Protein AF-A0A8I0RZ53-F1 (afdb_monomer_lite)

Secondary structure (DSSP, 8-state):
-PPPHHHHHHHHHHHHHHHHTHHHHHHHHHHTT---SSHHHHHHHHHHHHHHHHHHHHHHHHHHHHHTT-S--HHHHHHHHHHHHHHHHHHHHHHHHIIIIITTTS-HHHHHHHHHHHHHHHHHHHHHHHHHHHHHHHTTS---HHHHHHHHHHHTHHHHHHHHHHHHH-

Radius of gyration: 18.3 Å; chains: 1; bounding box: 43×35×55 Å

Structure (mmCIF, N/CA/C/O backbone):
data_AF-A0A8I0RZ53-F1
#
_entry.id   AF-A0A8I0RZ53-F1
#
loop_
_atom_site.group_PDB
_atom_site.id
_atom_site.type_symbol
_atom_site.label_atom_id
_atom_site.label_alt_id
_atom_site.label_comp_id
_atom_site.label_asym_id
_atom_site.label_entity_id
_atom_site.label_seq_id
_atom_site.pdbx_PDB_ins_code
_atom_site.Cartn_x
_atom_site.Cartn_y
_atom_site.Cartn_z
_atom_site.occupancy
_atom_site.B_iso_or_equiv
_atom_site.auth_seq_id
_atom_site.auth_comp_id
_atom_site.auth_asym_id
_atom_site.auth_atom_id
_atom_site.pdbx_PDB_model_num
ATOM 1 N N . MET A 1 1 ? -24.635 11.176 6.986 1.00 38.62 1 MET A N 1
ATOM 2 C CA . MET A 1 1 ? -23.689 12.306 7.068 1.00 38.62 1 MET A CA 1
ATOM 3 C C . MET A 1 1 ? -23.114 12.483 5.671 1.00 38.62 1 MET A C 1
ATOM 5 O O . MET A 1 1 ? -22.506 11.545 5.168 1.00 38.62 1 MET A O 1
ATOM 9 N N . GLU A 1 2 ? -23.440 13.576 4.977 1.00 39.81 2 GLU A N 1
ATOM 10 C CA . GLU A 1 2 ? -22.956 13.809 3.611 1.00 39.81 2 GLU A CA 1
ATOM 11 C C . GLU A 1 2 ? -21.463 14.135 3.639 1.00 39.81 2 GLU A C 1
ATOM 13 O O . GLU A 1 2 ? -21.027 15.076 4.296 1.00 39.81 2 GLU A O 1
ATOM 18 N N . ILE A 1 3 ? -20.672 13.325 2.936 1.00 46.41 3 ILE A N 1
ATOM 19 C CA . ILE A 1 3 ? -19.236 13.548 2.781 1.00 46.41 3 ILE A CA 1
ATOM 20 C C . ILE A 1 3 ? -19.038 14.853 2.010 1.00 46.41 3 ILE A C 1
ATOM 22 O O . ILE A 1 3 ? -19.556 15.005 0.896 1.00 46.41 3 ILE A O 1
ATOM 26 N N . SER A 1 4 ? -18.248 15.759 2.586 1.00 63.22 4 SER A N 1
ATOM 27 C CA . SER A 1 4 ? -17.874 17.027 1.968 1.00 63.22 4 SER A CA 1
ATOM 28 C C . SER A 1 4 ? -17.277 16.800 0.574 1.00 63.22 4 SER A C 1
ATOM 30 O O . SER A 1 4 ? -16.417 15.934 0.379 1.00 63.22 4 SER A O 1
ATOM 32 N N . LYS A 1 5 ? -17.679 17.620 -0.408 1.00 62.62 5 LYS A N 1
ATOM 33 C CA . LYS A 1 5 ? -17.112 17.609 -1.771 1.00 62.62 5 LYS A CA 1
ATOM 34 C C . LYS A 1 5 ? -15.576 17.638 -1.770 1.00 62.62 5 LYS A C 1
ATOM 36 O O . LYS A 1 5 ? -14.962 17.022 -2.638 1.00 62.62 5 LYS A O 1
ATOM 41 N N . THR A 1 6 ? -14.956 18.299 -0.790 1.00 65.25 6 THR A N 1
ATOM 42 C CA . THR A 1 6 ? -13.493 18.420 -0.685 1.00 65.25 6 THR A CA 1
ATOM 43 C C . THR A 1 6 ? -12.793 17.106 -0.342 1.00 65.25 6 THR A C 1
ATOM 45 O O . THR A 1 6 ? -11.711 16.843 -0.864 1.00 65.25 6 THR A O 1
ATOM 48 N N . GLU A 1 7 ? -13.397 16.247 0.480 1.00 62.47 7 GLU A N 1
ATOM 49 C CA . GLU A 1 7 ? -12.817 14.942 0.824 1.00 62.47 7 GLU A CA 1
ATOM 50 C C . GLU A 1 7 ? -12.903 13.969 -0.351 1.00 62.47 7 GLU A C 1
ATOM 52 O O . GLU A 1 7 ? -11.916 13.306 -0.669 1.00 62.47 7 GLU A O 1
ATOM 57 N N . LYS A 1 8 ? -14.035 13.958 -1.069 1.00 59.34 8 LYS A N 1
ATOM 58 C CA . LYS A 1 8 ? -14.175 13.182 -2.314 1.00 59.34 8 LYS A CA 1
ATOM 59 C C . LYS A 1 8 ? -13.143 13.613 -3.356 1.00 59.34 8 LYS A C 1
ATOM 61 O O . LYS A 1 8 ? -12.531 12.764 -3.996 1.00 59.34 8 LYS A O 1
ATOM 66 N N . PHE A 1 9 ? -12.917 14.921 -3.491 1.00 63.75 9 PHE A N 1
ATOM 67 C CA . PHE A 1 9 ? -11.937 15.462 -4.430 1.00 63.75 9 PHE A CA 1
ATOM 68 C C . PHE A 1 9 ? -10.498 15.098 -4.048 1.00 63.75 9 PHE A C 1
ATOM 70 O O . PHE A 1 9 ? -9.734 14.682 -4.913 1.00 63.75 9 PHE A O 1
ATOM 77 N N . LYS A 1 10 ? -10.127 15.173 -2.762 1.00 62.09 10 LYS A N 1
ATOM 78 C CA . LYS A 1 10 ? -8.805 14.722 -2.291 1.00 62.09 10 LYS A CA 1
ATOM 79 C C . LYS A 1 10 ? -8.567 13.244 -2.588 1.00 62.09 10 LYS A C 1
ATOM 81 O O . LYS A 1 10 ? -7.497 12.892 -3.075 1.00 62.09 10 LYS A O 1
ATOM 86 N N . VAL A 1 11 ? -9.563 12.401 -2.316 1.00 57.50 11 VAL A N 1
ATOM 87 C CA . VAL A 1 11 ? -9.501 10.958 -2.586 1.00 57.50 11 VAL A CA 1
ATOM 88 C C . VAL A 1 11 ? -9.369 10.688 -4.086 1.00 57.50 11 VAL A C 1
ATOM 90 O O . VAL A 1 11 ? -8.571 9.841 -4.475 1.00 57.50 11 VAL A O 1
ATOM 93 N N . LEU A 1 12 ? -10.086 11.424 -4.938 1.00 59.66 12 LEU A N 1
ATOM 94 C CA . LEU A 1 12 ? -9.936 11.313 -6.388 1.00 59.66 12 LEU A CA 1
ATOM 95 C C . LEU A 1 12 ? -8.535 11.760 -6.835 1.00 59.66 12 LEU A C 1
ATOM 97 O O . LEU A 1 12 ? -7.856 11.031 -7.543 1.00 59.66 12 LEU A O 1
ATOM 101 N N . TYR A 1 13 ? -8.069 12.923 -6.384 1.00 58.91 13 TYR A N 1
ATOM 102 C CA . TYR A 1 13 ? -6.800 13.507 -6.816 1.00 58.91 13 TYR A CA 1
ATOM 103 C C . TYR A 1 13 ? -5.589 12.641 -6.437 1.00 58.91 13 TYR A C 1
ATOM 105 O O . TYR A 1 13 ? -4.751 12.351 -7.289 1.00 58.91 13 TYR A O 1
ATOM 113 N N . LEU A 1 14 ? -5.532 12.166 -5.186 1.00 58.12 14 LEU A N 1
ATOM 114 C CA . LEU A 1 14 ? -4.469 11.272 -4.706 1.00 58.12 14 LEU A CA 1
ATOM 115 C C . LEU A 1 14 ? -4.429 9.942 -5.469 1.00 58.12 14 LEU A C 1
ATOM 117 O O . LEU A 1 14 ? -3.346 9.407 -5.683 1.00 58.12 14 LEU A O 1
ATOM 12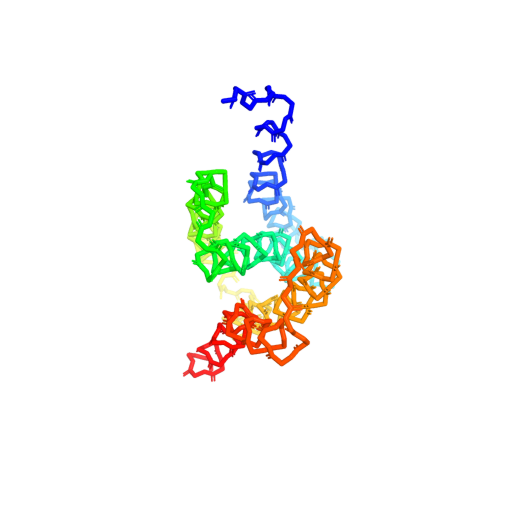1 N N . ASN A 1 15 ? -5.588 9.428 -5.894 1.00 54.06 15 ASN A N 1
ATOM 122 C CA . ASN A 1 15 ? -5.671 8.138 -6.573 1.00 54.06 15 ASN A CA 1
ATOM 123 C C . ASN A 1 15 ? -5.595 8.226 -8.104 1.00 54.06 15 ASN A C 1
ATOM 125 O O . ASN A 1 15 ? -5.247 7.243 -8.740 1.00 54.06 15 ASN A O 1
ATOM 129 N N . PHE A 1 16 ? -5.926 9.359 -8.727 1.00 58.16 16 PHE A N 1
ATOM 130 C CA . PHE A 1 16 ? -6.036 9.458 -10.190 1.00 58.16 16 PHE A CA 1
ATOM 131 C C . PHE A 1 16 ? -4.833 10.155 -10.837 1.00 58.16 16 PHE A C 1
ATOM 133 O O . PHE A 1 16 ? -4.441 9.821 -11.953 1.00 58.16 16 PHE A O 1
ATOM 140 N N . PHE A 1 17 ? -4.201 11.101 -10.138 1.00 61.66 17 PHE A N 1
ATOM 141 C CA . PHE A 1 17 ? -3.074 11.857 -10.686 1.00 61.66 17 PHE A CA 1
ATOM 142 C C . PHE A 1 17 ? -1.810 10.999 -10.936 1.00 61.66 17 PHE A C 1
ATOM 144 O O . PHE A 1 17 ? -1.244 11.098 -12.030 1.00 61.66 17 PHE A O 1
ATOM 151 N N . PRO A 1 18 ? -1.392 10.097 -10.017 1.00 58.41 18 PRO A N 1
ATOM 152 C CA . PRO A 1 18 ? -0.242 9.213 -10.250 1.00 58.41 18 PRO A CA 1
ATOM 153 C C . PRO A 1 18 ? -0.488 8.198 -11.374 1.00 58.41 18 PRO A C 1
ATOM 155 O O . PRO A 1 18 ? 0.442 7.804 -12.067 1.00 58.41 18 PRO A O 1
ATOM 158 N N . VAL A 1 19 ? -1.749 7.793 -11.562 1.00 58.53 19 VAL A N 1
ATOM 159 C CA . VAL A 1 19 ? -2.183 6.808 -12.566 1.00 58.53 19 VAL A CA 1
ATOM 160 C C . VAL A 1 19 ? -2.001 7.321 -13.990 1.00 58.53 19 VAL A C 1
ATOM 162 O O . VAL A 1 19 ? -1.610 6.556 -14.867 1.00 58.53 19 VAL A O 1
ATOM 165 N N . VAL A 1 20 ? -2.308 8.597 -14.230 1.00 55.28 20 VAL A N 1
ATOM 166 C CA . VAL A 1 20 ? -2.505 9.105 -15.595 1.00 55.28 20 VAL A CA 1
ATOM 167 C C . VAL A 1 20 ? -1.328 9.925 -16.107 1.00 55.28 20 VAL A C 1
ATOM 169 O O . VAL A 1 20 ? -1.055 9.875 -17.296 1.00 55.28 20 VAL A O 1
ATOM 172 N N . PHE A 1 21 ? -0.609 10.676 -15.270 1.00 57.44 21 PHE A N 1
ATOM 173 C CA . PHE A 1 21 ? 0.347 11.669 -15.792 1.00 57.44 21 PHE A CA 1
ATOM 174 C C . PHE A 1 21 ? 1.818 11.272 -15.653 1.00 57.44 21 PHE A C 1
ATOM 176 O O . PHE A 1 21 ? 2.631 11.599 -16.522 1.00 57.44 21 PHE A O 1
ATOM 183 N N . MET A 1 22 ? 2.172 10.544 -14.593 1.00 61.44 22 MET A N 1
ATOM 184 C CA . MET A 1 22 ? 3.567 10.176 -14.328 1.00 61.44 22 MET A CA 1
ATOM 185 C C . MET A 1 22 ? 4.151 9.133 -15.300 1.00 61.44 22 MET A C 1
ATOM 187 O O . MET A 1 22 ? 5.306 9.304 -15.684 1.00 61.44 22 MET A O 1
ATOM 191 N N . PRO A 1 23 ? 3.406 8.100 -15.747 1.00 61.38 23 PRO A N 1
ATOM 192 C CA . PRO A 1 23 ? 3.930 7.115 -16.697 1.00 61.38 23 PRO A CA 1
ATOM 193 C C . PRO A 1 23 ? 4.133 7.681 -18.109 1.00 61.38 23 PRO A C 1
ATOM 195 O O . PRO A 1 23 ? 5.099 7.346 -18.780 1.00 61.38 23 PRO A O 1
ATOM 198 N N . PHE A 1 24 ? 3.254 8.581 -18.566 1.00 64.25 24 PHE A N 1
ATOM 199 C CA . PHE A 1 24 ? 3.326 9.135 -19.926 1.00 64.25 24 PHE A CA 1
ATOM 200 C C . PHE A 1 24 ? 4.501 10.096 -20.114 1.00 64.25 24 PHE A C 1
ATOM 202 O O . PHE A 1 24 ? 5.145 10.095 -21.162 1.00 64.25 24 PHE A O 1
ATOM 209 N N . THR A 1 25 ? 4.791 10.913 -19.100 1.00 63.66 25 THR A N 1
ATOM 210 C CA . THR A 1 25 ? 5.910 11.865 -19.145 1.00 63.66 25 THR A CA 1
ATOM 211 C C . THR A 1 25 ? 7.261 11.158 -19.126 1.00 63.66 25 THR A C 1
ATOM 213 O O . THR A 1 25 ? 8.162 11.553 -19.863 1.00 63.66 25 THR A O 1
ATOM 216 N N . THR A 1 26 ? 7.401 10.075 -18.363 1.00 65.38 26 THR A N 1
ATOM 217 C CA . THR A 1 26 ? 8.644 9.291 -18.338 1.00 65.38 26 THR A CA 1
ATOM 218 C C . THR A 1 26 ? 8.816 8.390 -19.532 1.00 65.38 26 THR A C 1
ATOM 220 O O . THR A 1 26 ? 9.931 8.254 -20.021 1.00 65.38 26 THR A O 1
ATOM 223 N N . LEU A 1 27 ? 7.728 7.832 -20.054 1.00 66.12 27 LEU A N 1
ATOM 224 C CA . LEU A 1 27 ? 7.760 7.090 -21.305 1.00 66.12 27 LEU A CA 1
ATOM 225 C C . LEU A 1 27 ? 8.288 7.959 -22.454 1.00 66.12 27 LEU A C 1
ATOM 227 O O . LEU A 1 27 ? 9.122 7.517 -23.237 1.00 66.12 27 LEU A O 1
ATOM 231 N N . TYR A 1 28 ? 7.836 9.213 -22.528 1.00 65.25 28 TYR A N 1
ATOM 232 C CA . TYR A 1 28 ? 8.308 10.163 -23.531 1.00 65.25 28 TYR A CA 1
ATOM 233 C C . TYR A 1 28 ? 9.811 10.459 -23.404 1.00 65.25 28 TYR A C 1
ATOM 235 O O . TYR A 1 28 ? 10.510 10.472 -24.415 1.00 65.25 28 TYR A O 1
ATOM 243 N N . LEU A 1 29 ? 10.319 10.651 -22.180 1.00 66.94 29 LEU A N 1
ATOM 244 C CA . LEU A 1 29 ? 11.754 10.849 -21.930 1.00 66.94 29 LEU A CA 1
ATOM 245 C C . LEU A 1 29 ? 12.571 9.595 -22.273 1.00 66.94 29 LEU A C 1
ATOM 247 O O . LEU A 1 29 ? 13.630 9.702 -22.887 1.00 66.94 29 LEU A O 1
ATOM 251 N N . LEU A 1 30 ? 12.049 8.410 -21.951 1.00 68.94 30 LEU A N 1
ATOM 252 C CA . LEU A 1 30 ? 12.689 7.129 -22.246 1.00 68.94 30 LEU A CA 1
ATOM 253 C C . LEU A 1 30 ? 12.813 6.868 -23.744 1.00 68.94 30 LEU A C 1
ATOM 255 O O . LEU A 1 30 ? 13.900 6.539 -24.210 1.00 68.94 30 LEU A O 1
ATOM 259 N N . ILE A 1 31 ? 11.740 7.074 -24.510 1.00 67.25 31 ILE A N 1
ATOM 260 C CA . ILE A 1 31 ? 11.759 6.894 -25.970 1.00 67.25 31 ILE A CA 1
ATOM 261 C C . ILE A 1 31 ? 12.706 7.901 -26.639 1.00 67.25 31 ILE A C 1
ATOM 263 O O . ILE A 1 31 ? 13.335 7.581 -27.645 1.00 67.25 31 ILE A O 1
ATOM 267 N N . LYS A 1 32 ? 12.838 9.111 -26.083 1.00 70.69 32 LYS A N 1
ATOM 268 C CA . LYS A 1 32 ? 13.766 10.128 -26.594 1.00 70.69 32 LYS A CA 1
ATOM 269 C C . LYS A 1 32 ? 15.233 9.895 -26.228 1.00 70.69 32 LYS A C 1
ATOM 271 O O . LYS A 1 32 ? 16.086 10.605 -26.747 1.00 70.69 32 LYS A O 1
ATOM 276 N N . GLY A 1 33 ? 15.533 8.912 -25.377 1.00 67.31 33 GLY A N 1
ATOM 277 C CA . GLY A 1 33 ? 16.887 8.680 -24.865 1.00 67.31 33 GLY A CA 1
ATOM 278 C C . GLY A 1 33 ? 17.326 9.681 -23.790 1.00 67.31 33 GLY A C 1
ATOM 279 O O . GLY A 1 33 ? 18.475 9.642 -23.361 1.00 67.31 33 GLY A O 1
ATOM 280 N N . ASP A 1 34 ? 16.409 10.531 -23.322 1.00 74.75 34 ASP A N 1
ATOM 281 C CA . ASP A 1 34 ? 16.645 11.561 -22.307 1.00 74.75 34 ASP A CA 1
ATOM 282 C C . ASP A 1 34 ? 16.288 11.073 -20.890 1.00 74.75 34 ASP A C 1
ATOM 284 O O . ASP A 1 34 ? 16.278 11.871 -19.953 1.00 74.75 34 ASP A O 1
ATOM 288 N N . ASP A 1 35 ? 15.957 9.785 -20.703 1.00 68.19 35 ASP A N 1
ATOM 289 C CA . ASP A 1 35 ? 15.619 9.236 -19.383 1.00 68.19 35 ASP A CA 1
ATOM 290 C C . ASP A 1 35 ? 16.844 9.258 -18.459 1.00 68.19 35 ASP A C 1
ATOM 292 O O . ASP A 1 35 ? 17.830 8.544 -18.692 1.00 68.19 35 ASP A O 1
ATOM 296 N N . PRO A 1 36 ? 16.809 10.048 -17.373 1.00 63.59 36 PRO A N 1
ATOM 297 C CA . PRO A 1 36 ? 17.933 10.117 -16.465 1.00 63.59 36 PRO A CA 1
ATOM 298 C C . PRO A 1 36 ? 17.984 8.843 -15.613 1.00 63.59 36 PRO A C 1
ATOM 300 O O . PRO A 1 36 ? 17.330 8.739 -14.579 1.00 63.59 36 PRO A O 1
ATOM 303 N N . LYS A 1 37 ? 18.821 7.883 -16.027 1.00 62.94 37 LYS A N 1
ATOM 304 C CA . LYS A 1 37 ? 19.274 6.732 -15.219 1.00 62.94 37 LYS A CA 1
ATOM 305 C C . LYS A 1 37 ? 18.142 5.915 -14.555 1.00 62.94 37 LYS A C 1
ATOM 307 O O . LYS A 1 37 ? 18.246 5.579 -13.376 1.00 62.94 37 LYS A O 1
ATOM 312 N N . GLY A 1 38 ? 17.096 5.532 -15.292 1.00 67.25 38 GLY A N 1
ATOM 313 C CA . GLY A 1 38 ? 16.044 4.641 -14.771 1.00 67.25 38 GLY A CA 1
ATOM 314 C C . GLY A 1 38 ? 14.897 5.382 -14.082 1.00 67.25 38 GLY A C 1
ATOM 315 O O . GLY A 1 38 ? 14.243 4.852 -13.174 1.00 67.25 38 GLY A O 1
ATOM 316 N N . PHE A 1 39 ? 14.638 6.610 -14.521 1.00 74.75 39 PHE A N 1
ATOM 317 C CA . PHE A 1 39 ? 13.568 7.453 -14.004 1.00 74.75 39 PHE A CA 1
ATOM 318 C C . PHE A 1 39 ? 12.187 6.856 -14.320 1.00 74.75 39 PHE A C 1
ATOM 320 O O . PHE A 1 39 ? 11.302 6.876 -13.463 1.00 74.75 39 PHE A O 1
ATOM 327 N N . PHE A 1 40 ? 12.028 6.178 -15.462 1.00 76.31 40 PHE A N 1
ATOM 328 C CA . PHE A 1 40 ? 10.839 5.369 -15.767 1.00 76.31 40 PHE A CA 1
ATOM 329 C C . PHE A 1 40 ? 10.529 4.290 -14.707 1.00 76.31 40 PHE A C 1
ATOM 331 O O . PHE A 1 40 ? 9.413 4.232 -14.188 1.00 76.31 40 PHE A O 1
ATOM 338 N N . LEU A 1 41 ? 11.518 3.468 -14.334 1.00 78.88 41 LEU A N 1
ATOM 339 C CA . LEU A 1 41 ? 11.355 2.398 -13.334 1.00 78.88 41 LEU A CA 1
ATOM 340 C C . LEU A 1 41 ? 11.072 2.952 -11.933 1.00 78.88 41 LEU A C 1
ATOM 342 O O . LEU A 1 41 ? 10.280 2.373 -11.183 1.00 78.88 41 LEU A O 1
ATOM 346 N N . THR A 1 42 ? 11.694 4.084 -11.604 1.00 78.81 42 THR A N 1
ATOM 347 C CA . THR A 1 42 ? 11.466 4.815 -10.351 1.00 78.81 42 THR A CA 1
ATOM 348 C C . THR A 1 42 ? 10.043 5.368 -10.295 1.00 78.81 42 THR A C 1
ATOM 350 O O . THR A 1 42 ? 9.369 5.244 -9.274 1.00 78.81 42 THR A O 1
ATOM 353 N N . ASN A 1 43 ? 9.535 5.900 -11.407 1.00 80.19 43 ASN A N 1
ATOM 354 C CA . ASN A 1 43 ? 8.168 6.405 -11.476 1.00 80.19 43 ASN A CA 1
ATOM 355 C C . ASN A 1 43 ? 7.121 5.298 -11.405 1.00 80.19 43 ASN A C 1
ATOM 357 O O . ASN A 1 43 ? 6.098 5.505 -10.753 1.00 80.19 43 ASN A O 1
ATOM 361 N N . ILE A 1 44 ? 7.370 4.126 -11.999 1.00 81.25 44 ILE A N 1
ATOM 362 C CA . ILE A 1 44 ? 6.524 2.944 -11.773 1.00 81.25 44 ILE A CA 1
ATOM 363 C C . ILE A 1 44 ? 6.461 2.637 -10.275 1.00 81.25 44 ILE A C 1
ATOM 365 O O . ILE A 1 44 ? 5.370 2.522 -9.715 1.00 81.25 44 ILE A O 1
ATOM 369 N N . LEU A 1 45 ? 7.623 2.572 -9.618 1.00 85.62 45 LEU A N 1
ATOM 370 C CA . LEU A 1 45 ? 7.713 2.248 -8.199 1.00 85.62 45 LEU A CA 1
ATOM 371 C C . LEU A 1 45 ? 6.936 3.249 -7.335 1.00 85.62 45 LEU A C 1
ATOM 373 O O . LEU A 1 45 ? 6.104 2.848 -6.520 1.00 85.62 45 LEU A O 1
ATOM 377 N N . ILE A 1 46 ? 7.173 4.548 -7.526 1.00 83.88 46 ILE A N 1
ATOM 378 C CA . ILE A 1 46 ? 6.527 5.609 -6.741 1.00 83.88 46 ILE A CA 1
ATOM 379 C C . ILE A 1 46 ? 5.021 5.638 -7.006 1.00 83.88 46 ILE A C 1
ATOM 381 O O . ILE A 1 46 ? 4.235 5.741 -6.065 1.00 83.88 46 ILE A O 1
ATOM 385 N N . SER A 1 47 ? 4.602 5.531 -8.267 1.00 83.94 47 SER A N 1
ATOM 386 C CA . SER A 1 47 ? 3.188 5.658 -8.638 1.00 83.94 47 SER A CA 1
ATOM 387 C C . SER A 1 47 ? 2.355 4.513 -8.070 1.00 83.94 47 SER A C 1
ATOM 389 O O . SER A 1 47 ? 1.307 4.767 -7.474 1.00 83.94 47 SER A O 1
ATOM 391 N N . VAL A 1 48 ? 2.844 3.271 -8.175 1.00 87.06 48 VAL A N 1
ATOM 392 C CA . VAL A 1 48 ? 2.175 2.112 -7.564 1.00 87.06 48 VAL A CA 1
ATOM 393 C C . VAL A 1 48 ? 2.147 2.266 -6.047 1.00 87.06 48 VAL A C 1
ATOM 395 O O . VAL A 1 48 ? 1.103 2.040 -5.428 1.00 87.06 48 VAL A O 1
ATOM 398 N N . ALA A 1 49 ? 3.247 2.726 -5.442 1.00 88.69 49 ALA A N 1
ATOM 399 C CA . ALA A 1 49 ? 3.307 2.874 -3.997 1.00 88.69 49 ALA A CA 1
ATOM 400 C C . ALA A 1 49 ? 2.328 3.922 -3.450 1.00 88.69 49 ALA A C 1
ATOM 402 O O . ALA A 1 49 ? 1.640 3.683 -2.453 1.00 88.69 49 ALA A O 1
ATOM 403 N N . LEU A 1 50 ? 2.203 5.060 -4.134 1.00 87.31 50 LEU A N 1
ATOM 404 C CA . LEU A 1 50 ? 1.275 6.129 -3.763 1.00 87.31 50 LEU A CA 1
ATOM 405 C C . LEU A 1 50 ? -0.193 5.690 -3.785 1.00 87.31 50 LEU A C 1
ATOM 407 O O . LEU A 1 50 ? -0.980 6.227 -3.008 1.00 87.31 50 LEU A O 1
ATOM 411 N N . LEU A 1 51 ? -0.561 4.712 -4.617 1.00 88.62 51 LEU A N 1
ATOM 412 C CA . LEU A 1 51 ? -1.904 4.123 -4.606 1.00 88.62 51 LEU A CA 1
ATOM 413 C C . LEU A 1 51 ? -2.064 3.024 -3.565 1.00 88.62 51 LEU A C 1
ATOM 415 O O . LEU A 1 51 ? -3.102 2.921 -2.905 1.00 88.62 51 LEU A O 1
ATOM 419 N N . LEU A 1 52 ? -1.053 2.170 -3.432 1.00 90.88 52 LEU A N 1
ATOM 420 C CA . LEU A 1 52 ? -1.178 0.970 -2.622 1.00 90.88 52 LEU A CA 1
ATOM 421 C C . LEU A 1 52 ? -1.171 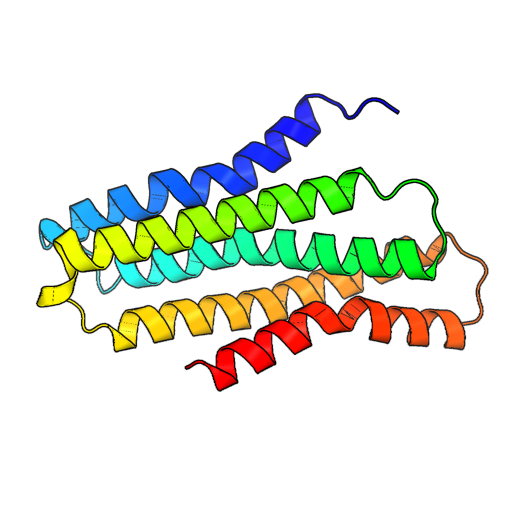1.301 -1.125 1.00 90.88 52 LEU A C 1
ATOM 423 O O . LEU A 1 52 ? -1.903 0.668 -0.365 1.00 90.88 52 LEU A O 1
ATOM 427 N N . ILE A 1 53 ? -0.437 2.336 -0.701 1.00 91.69 53 ILE A N 1
ATOM 428 C CA . ILE A 1 53 ? -0.440 2.817 0.690 1.00 91.69 53 ILE A CA 1
ATOM 429 C C . ILE A 1 53 ? -1.859 3.182 1.180 1.00 91.69 53 ILE A C 1
ATOM 431 O O . ILE A 1 53 ? -2.308 2.586 2.166 1.00 91.69 53 ILE A O 1
ATOM 435 N N . PRO A 1 54 ? -2.597 4.122 0.548 1.00 90.25 54 PRO A N 1
ATOM 436 C CA . PRO A 1 54 ? -3.948 4.476 0.979 1.00 90.25 54 PRO A CA 1
ATOM 437 C C . PRO A 1 54 ? -4.951 3.330 0.786 1.00 90.25 54 PRO A C 1
ATOM 439 O O . PRO A 1 54 ? -5.862 3.188 1.606 1.00 90.25 54 PRO A O 1
ATOM 442 N N . LEU A 1 55 ? -4.782 2.481 -0.235 1.00 92.81 55 LEU A N 1
ATOM 443 C CA . LEU A 1 55 ? -5.627 1.301 -0.436 1.00 92.81 55 LEU A CA 1
ATOM 444 C C . LEU A 1 55 ? -5.504 0.309 0.730 1.00 92.81 55 LEU A C 1
ATOM 446 O O . LEU A 1 55 ? -6.513 -0.043 1.347 1.00 92.81 55 LEU A O 1
ATOM 450 N N . LEU A 1 56 ? -4.280 -0.103 1.069 1.00 94.31 56 LEU A N 1
ATOM 451 C CA . LEU A 1 56 ? -4.014 -1.004 2.195 1.00 94.31 56 LEU A CA 1
ATOM 452 C C . LEU A 1 56 ? -4.512 -0.397 3.507 1.00 94.31 56 LEU A C 1
ATOM 454 O O . LEU A 1 56 ? -5.136 -1.080 4.319 1.00 94.31 56 LEU A O 1
ATOM 458 N N . MET A 1 57 ? -4.327 0.912 3.676 1.00 94.12 57 MET A N 1
ATOM 459 C CA . MET A 1 57 ? -4.849 1.642 4.824 1.00 94.12 57 MET A CA 1
ATOM 460 C C . MET A 1 57 ? -6.374 1.565 4.944 1.00 94.12 57 MET A C 1
ATOM 462 O O . MET A 1 57 ? -6.886 1.329 6.043 1.00 94.12 57 MET A O 1
ATOM 466 N N . ASN A 1 58 ? -7.105 1.742 3.842 1.00 93.19 58 ASN A N 1
ATOM 467 C CA . ASN A 1 58 ? -8.561 1.613 3.839 1.00 93.19 58 ASN A CA 1
ATOM 468 C C . ASN A 1 58 ? -8.989 0.186 4.195 1.00 93.19 58 ASN A C 1
ATOM 470 O O . ASN A 1 58 ? -9.861 0.025 5.046 1.00 93.19 58 ASN A O 1
ATOM 474 N N . ILE A 1 59 ? -8.324 -0.838 3.651 1.00 94.88 59 ILE A N 1
ATOM 475 C CA . ILE A 1 59 ? -8.623 -2.246 3.965 1.00 94.88 59 ILE A CA 1
ATOM 476 C C . ILE A 1 59 ? -8.437 -2.523 5.466 1.00 94.88 59 ILE A C 1
ATOM 478 O O . ILE A 1 59 ? -9.357 -3.027 6.114 1.00 94.88 59 ILE A O 1
ATOM 482 N N . CYS A 1 60 ? -7.304 -2.123 6.055 1.00 95.00 60 CYS A N 1
ATOM 483 C CA . CYS A 1 60 ? -7.060 -2.304 7.492 1.00 95.00 60 CYS A CA 1
ATOM 484 C C . CYS A 1 60 ? -8.109 -1.580 8.354 1.00 95.00 60 CYS A C 1
ATOM 486 O O . CYS A 1 60 ? -8.545 -2.090 9.393 1.00 95.00 60 CYS A O 1
ATOM 488 N N . MET A 1 61 ? -8.556 -0.395 7.927 1.00 94.56 61 MET A N 1
ATOM 489 C CA . MET A 1 61 ? -9.609 0.347 8.624 1.00 94.56 61 MET A CA 1
ATOM 490 C C . MET A 1 61 ? -10.990 -0.301 8.473 1.00 94.56 61 MET A C 1
ATOM 492 O O . MET A 1 61 ? -11.725 -0.340 9.460 1.00 94.56 61 MET A O 1
ATOM 496 N N . VAL A 1 62 ? -11.332 -0.873 7.310 1.00 94.12 62 VAL A N 1
ATOM 497 C CA . VAL A 1 62 ? -12.555 -1.683 7.143 1.00 94.12 62 VAL A CA 1
ATOM 498 C C . VAL A 1 62 ? -12.532 -2.858 8.117 1.00 94.12 62 VAL A C 1
ATOM 500 O O . VAL A 1 62 ? -13.495 -3.045 8.866 1.00 94.12 62 VAL A O 1
ATOM 503 N N . CYS A 1 63 ? -11.428 -3.613 8.166 1.00 93.94 63 CYS A N 1
ATOM 504 C CA . CYS A 1 63 ? -11.261 -4.732 9.096 1.00 93.94 63 CYS A CA 1
ATOM 505 C C . CYS A 1 63 ? -11.408 -4.275 10.551 1.00 93.94 63 CYS A C 1
ATOM 507 O O . CYS A 1 63 ? -12.154 -4.881 11.321 1.00 93.94 63 CYS A O 1
ATOM 509 N N . THR A 1 64 ? -10.763 -3.164 10.915 1.00 93.19 64 THR A N 1
ATOM 510 C CA . THR A 1 64 ? -10.873 -2.569 12.252 1.00 93.19 64 THR A CA 1
ATOM 511 C C . THR A 1 64 ? -12.329 -2.251 12.585 1.00 93.19 64 THR A C 1
ATOM 513 O O . THR A 1 64 ? -12.872 -2.778 13.554 1.00 93.19 64 THR A O 1
ATOM 516 N N . LYS A 1 65 ? -13.016 -1.462 11.756 1.00 93.62 65 LYS A N 1
ATOM 517 C CA . LYS A 1 65 ? -14.422 -1.100 11.986 1.00 93.62 65 LYS A CA 1
ATOM 518 C C . LYS A 1 65 ? -15.344 -2.318 12.029 1.00 93.62 65 LYS A C 1
ATOM 520 O O . LYS A 1 65 ? -16.336 -2.321 12.760 1.00 93.62 65 LYS A O 1
ATOM 525 N N . TYR A 1 66 ? -15.019 -3.375 11.285 1.00 93.38 66 TYR A N 1
ATOM 526 C CA . TYR A 1 66 ? -15.740 -4.642 11.342 1.00 93.38 66 TYR A CA 1
ATOM 527 C C . TYR A 1 66 ? -15.586 -5.332 12.703 1.00 93.38 66 TYR A C 1
ATOM 529 O O . TYR A 1 66 ? -16.591 -5.675 13.327 1.00 93.38 66 TYR A O 1
ATOM 537 N N . LEU A 1 67 ? -14.357 -5.447 13.212 1.00 92.69 67 LEU A N 1
ATOM 538 C CA . LEU A 1 67 ? -14.064 -6.035 14.526 1.00 92.69 67 LEU A CA 1
ATOM 539 C C . LEU A 1 67 ? -14.654 -5.225 15.690 1.00 92.69 67 LEU A C 1
ATOM 541 O O . LEU A 1 67 ? -14.999 -5.789 16.730 1.00 92.69 67 LEU A O 1
ATOM 545 N N . PHE A 1 68 ? -14.782 -3.908 15.522 1.00 90.94 68 PHE A N 1
ATOM 546 C CA . PHE A 1 68 ? -15.404 -3.009 16.497 1.00 90.94 68 PHE A CA 1
ATOM 547 C C . PHE A 1 68 ? -16.926 -2.881 16.339 1.00 90.94 68 PHE A C 1
ATOM 549 O O . PHE A 1 68 ? -17.556 -2.213 17.154 1.00 90.94 68 PHE A O 1
ATOM 556 N N . LYS A 1 69 ? -17.527 -3.572 15.358 1.00 90.38 69 LYS A N 1
ATOM 557 C CA . LYS A 1 69 ? -18.973 -3.559 15.071 1.00 90.38 69 LYS A CA 1
ATOM 558 C C . LYS A 1 69 ? -19.541 -2.151 14.831 1.00 90.38 69 LYS A C 1
ATOM 560 O O . LYS A 1 69 ? -20.703 -1.893 15.140 1.00 90.38 69 LYS A O 1
ATOM 565 N N . GLU A 1 70 ? -18.750 -1.242 14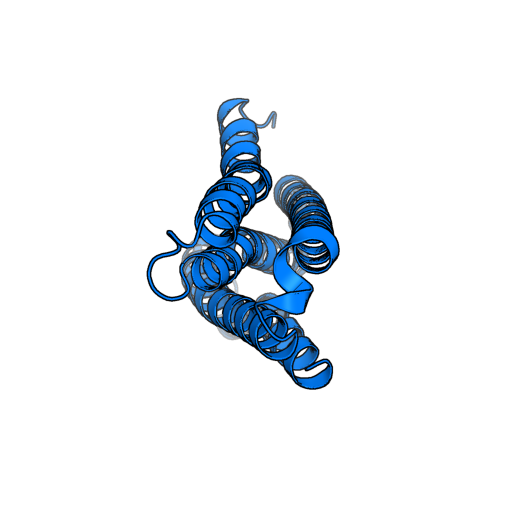.262 1.00 89.38 70 GLU A N 1
ATOM 566 C CA . GLU A 1 70 ? -19.268 0.067 13.856 1.00 89.38 70 GLU A CA 1
ATOM 567 C C . GLU A 1 70 ? -20.282 -0.077 12.715 1.00 89.38 70 GLU A C 1
ATOM 569 O O . GLU A 1 70 ? -20.155 -0.963 11.871 1.00 89.38 70 GLU A O 1
ATOM 574 N N . LYS A 1 71 ? -21.289 0.802 12.675 1.00 82.19 71 LYS A N 1
ATOM 575 C CA . LYS A 1 71 ? -22.291 0.816 11.598 1.00 82.19 71 LYS A CA 1
ATOM 576 C C . LYS A 1 71 ? -21.805 1.558 10.351 1.00 82.19 71 LYS A C 1
ATOM 578 O O . LYS A 1 71 ? -22.162 1.166 9.247 1.00 82.19 71 LYS A O 1
ATOM 583 N N . ASP A 1 72 ? -20.983 2.594 10.512 1.00 86.81 72 ASP A N 1
ATOM 584 C CA . ASP A 1 72 ? -20.521 3.423 9.397 1.00 86.81 72 ASP A CA 1
ATOM 585 C C . ASP A 1 72 ? -19.153 2.965 8.868 1.00 86.81 72 ASP A C 1
ATOM 587 O O . ASP A 1 72 ? -18.100 3.311 9.410 1.00 86.81 72 ASP A O 1
ATOM 591 N N . LYS A 1 73 ? -19.177 2.155 7.804 1.00 86.31 73 LYS A N 1
ATOM 592 C CA . LYS A 1 73 ? -17.986 1.635 7.097 1.00 86.31 73 LYS A CA 1
ATOM 593 C C . LYS A 1 73 ? -17.930 2.085 5.635 1.00 86.31 73 LYS A C 1
ATOM 595 O O . LYS A 1 73 ? -17.036 1.679 4.895 1.00 86.31 73 LYS A O 1
ATOM 600 N N . ASN A 1 74 ? -18.920 2.863 5.195 1.00 86.94 74 ASN A N 1
ATOM 601 C CA . ASN A 1 74 ? -19.174 3.104 3.775 1.00 86.94 74 ASN A CA 1
ATOM 602 C C . ASN A 1 74 ? -18.040 3.893 3.123 1.00 86.94 74 ASN A C 1
ATOM 604 O O . ASN A 1 74 ? -17.682 3.619 1.980 1.00 86.94 74 ASN A O 1
ATOM 608 N N . LEU A 1 75 ? -17.451 4.835 3.864 1.00 85.00 75 LEU A N 1
ATOM 609 C CA . LEU A 1 75 ? -16.320 5.632 3.400 1.00 85.00 75 LEU A CA 1
ATOM 610 C C . LEU A 1 75 ? -15.115 4.746 3.064 1.00 85.00 75 LEU A C 1
ATOM 612 O O . LEU A 1 75 ? -14.554 4.858 1.976 1.00 85.00 75 LEU A O 1
ATOM 616 N N . GLU A 1 76 ? -14.719 3.865 3.983 1.00 88.44 76 GLU A N 1
ATOM 617 C CA . GLU A 1 76 ? -13.552 3.010 3.789 1.00 88.44 76 GLU A CA 1
ATOM 618 C C . GLU A 1 76 ? -13.803 1.953 2.712 1.00 88.44 76 GLU A C 1
ATOM 620 O O . GLU A 1 76 ? -12.922 1.727 1.891 1.00 88.44 76 GLU A O 1
ATOM 625 N N . ILE A 1 77 ? -15.009 1.375 2.644 1.00 88.38 77 ILE A N 1
ATOM 626 C CA . ILE A 1 77 ? -15.394 0.435 1.576 1.00 88.38 77 ILE A CA 1
ATOM 627 C C . ILE A 1 77 ? -15.326 1.120 0.207 1.00 88.38 77 ILE A C 1
ATOM 629 O O . ILE A 1 77 ? -14.743 0.572 -0.728 1.00 88.38 77 ILE A O 1
ATOM 633 N N . PHE A 1 78 ? -15.875 2.332 0.087 1.00 86.62 78 PHE A N 1
ATOM 634 C CA . PHE A 1 78 ? -15.806 3.110 -1.149 1.00 86.62 78 PHE A CA 1
ATOM 635 C C . PHE A 1 78 ? -14.356 3.449 -1.518 1.00 86.62 78 PHE A C 1
ATOM 637 O O . PHE A 1 78 ? -13.952 3.275 -2.667 1.00 86.62 78 PHE A O 1
ATOM 644 N N . GLY A 1 79 ? -13.553 3.875 -0.539 1.00 86.00 79 GLY A N 1
ATOM 645 C CA . GLY A 1 79 ? -12.130 4.151 -0.726 1.00 86.00 79 GLY A CA 1
ATOM 646 C C . GLY A 1 79 ? -11.330 2.916 -1.149 1.00 86.00 79 GLY A C 1
ATOM 647 O O . GLY A 1 79 ? -10.444 3.028 -1.994 1.00 86.00 79 GLY A O 1
ATOM 648 N N . THR A 1 80 ? -11.653 1.736 -0.613 1.00 90.44 80 THR A N 1
ATOM 649 C CA . THR A 1 80 ? -11.075 0.460 -1.052 1.00 90.44 80 THR A CA 1
ATOM 650 C C . THR A 1 80 ? -11.484 0.141 -2.487 1.00 90.44 80 THR A C 1
ATOM 652 O O . THR A 1 80 ? -10.614 -0.155 -3.299 1.00 90.44 80 THR A O 1
ATOM 655 N N . GLY A 1 81 ? -12.772 0.248 -2.829 1.00 87.62 81 GLY A N 1
ATOM 656 C CA . GLY A 1 81 ? -13.257 -0.013 -4.188 1.00 87.62 81 GLY A CA 1
ATOM 657 C C . GLY A 1 81 ? -12.600 0.891 -5.233 1.00 87.62 81 GLY A C 1
ATOM 658 O O . GLY A 1 81 ? -12.103 0.403 -6.248 1.00 87.62 81 GLY A O 1
ATOM 659 N N . LEU A 1 82 ? -12.519 2.195 -4.954 1.00 86.62 82 LEU A N 1
ATOM 660 C CA . LEU A 1 82 ? -11.834 3.149 -5.827 1.00 86.62 82 LEU A CA 1
ATOM 661 C C . LEU A 1 82 ? -10.333 2.847 -5.932 1.00 86.62 82 LEU A C 1
ATOM 663 O O . LEU A 1 82 ? -9.789 2.858 -7.031 1.00 86.62 82 LEU A O 1
ATOM 667 N N . GLY A 1 83 ? -9.671 2.546 -4.812 1.00 87.88 83 GLY A N 1
ATOM 668 C CA . GLY A 1 83 ? -8.246 2.213 -4.808 1.00 87.88 83 GLY A CA 1
ATOM 669 C C . GLY A 1 83 ? -7.930 0.959 -5.629 1.00 87.88 83 GLY A C 1
ATOM 670 O O . GLY A 1 83 ? -6.969 0.966 -6.394 1.00 87.88 83 GLY A O 1
ATOM 671 N N . VAL A 1 84 ? -8.762 -0.087 -5.540 1.00 90.31 84 VAL A N 1
ATOM 672 C CA . VAL A 1 84 ? -8.626 -1.297 -6.374 1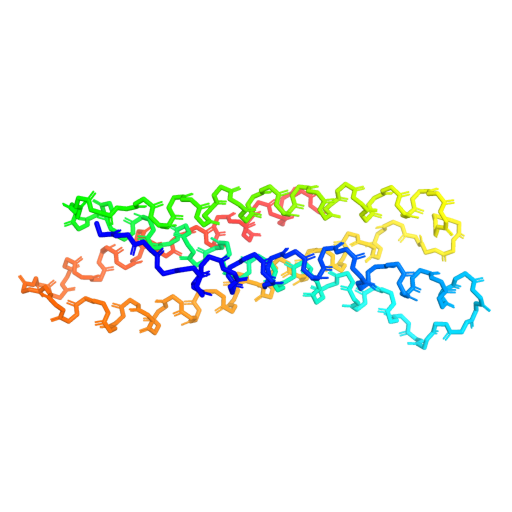.00 90.31 84 VAL A CA 1
ATOM 673 C C . VAL A 1 84 ? -8.803 -0.959 -7.852 1.00 90.31 84 VAL A C 1
ATOM 675 O O . VAL A 1 84 ? -7.993 -1.384 -8.673 1.00 90.31 84 VAL A O 1
ATOM 678 N N . LEU A 1 85 ? -9.819 -0.162 -8.198 1.00 89.44 85 LEU A N 1
ATOM 679 C CA . LEU A 1 85 ? -10.052 0.263 -9.579 1.00 89.44 85 LEU A CA 1
ATOM 680 C C . LEU A 1 85 ? -8.849 1.038 -10.144 1.00 89.44 85 LEU A C 1
ATOM 682 O O . LEU A 1 85 ? -8.394 0.749 -11.251 1.00 89.44 85 LEU A O 1
ATOM 686 N N . CYS A 1 86 ? -8.301 1.980 -9.372 1.00 86.44 86 CYS A N 1
ATOM 687 C CA . CYS A 1 86 ? -7.116 2.750 -9.754 1.00 86.44 86 CYS A CA 1
ATOM 688 C C . CYS A 1 86 ? -5.876 1.862 -9.916 1.00 86.44 86 CYS A C 1
ATOM 690 O O . CYS A 1 86 ? -5.130 2.037 -10.879 1.00 86.44 86 CYS A O 1
ATOM 692 N N . LEU A 1 87 ? -5.674 0.889 -9.021 1.00 87.19 87 LEU A N 1
ATOM 693 C CA . LEU A 1 87 ? -4.562 -0.055 -9.108 1.00 87.19 87 LEU A CA 1
ATOM 694 C C . LEU A 1 87 ? -4.660 -0.922 -10.372 1.00 87.19 87 LEU A C 1
ATOM 696 O O . LEU A 1 87 ? -3.674 -1.053 -11.094 1.00 87.19 87 LEU A O 1
ATOM 700 N N . LEU A 1 88 ? -5.844 -1.465 -10.678 1.00 88.25 88 LEU A N 1
ATOM 701 C CA . LEU A 1 88 ? -6.071 -2.258 -11.892 1.00 88.25 88 LEU A CA 1
ATOM 702 C C . LEU A 1 88 ? -5.802 -1.441 -13.158 1.00 88.25 88 LEU A C 1
ATOM 704 O O . LEU A 1 88 ? -5.098 -1.905 -14.056 1.00 88.25 88 LEU A O 1
ATOM 708 N N . PHE A 1 89 ? -6.317 -0.211 -13.215 1.00 86.75 89 PHE A N 1
ATOM 709 C CA . PHE A 1 89 ? -6.096 0.672 -14.356 1.00 86.75 89 PHE A CA 1
ATOM 710 C C . PHE A 1 89 ? -4.614 1.040 -14.520 1.00 86.75 89 PHE A C 1
ATOM 712 O O . PHE A 1 89 ? -4.102 1.056 -15.641 1.00 86.75 89 PHE A O 1
ATOM 719 N N . MET A 1 90 ? -3.904 1.293 -13.416 1.00 84.31 90 MET A N 1
ATOM 720 C CA . MET A 1 90 ? -2.470 1.581 -13.434 1.00 84.31 90 MET A CA 1
ATOM 721 C C . MET A 1 90 ? -1.659 0.384 -13.934 1.00 84.31 90 MET A C 1
ATOM 723 O O . MET A 1 90 ? -0.830 0.553 -14.824 1.00 84.31 90 MET A O 1
ATOM 727 N N . ILE A 1 91 ? -1.917 -0.818 -13.411 1.00 85.50 91 ILE A N 1
ATOM 728 C CA . ILE A 1 91 ? -1.234 -2.044 -13.842 1.00 85.50 91 ILE A CA 1
ATOM 729 C C . ILE A 1 91 ? -1.451 -2.264 -15.343 1.00 85.50 91 ILE A C 1
ATOM 731 O O . ILE A 1 91 ? -0.483 -2.427 -16.085 1.00 85.50 91 ILE A O 1
ATOM 735 N N . ALA A 1 92 ? -2.703 -2.193 -15.808 1.00 85.06 92 ALA A N 1
ATOM 736 C CA . ALA A 1 92 ? -3.028 -2.346 -17.225 1.00 85.06 92 ALA A CA 1
ATOM 737 C C . ALA A 1 92 ? -2.309 -1.304 -18.099 1.00 85.06 92 ALA A C 1
ATOM 739 O O . ALA A 1 92 ? -1.755 -1.648 -19.143 1.00 85.06 92 ALA A O 1
ATOM 740 N N . SER A 1 93 ? -2.260 -0.047 -17.649 1.00 82.00 93 SER A N 1
ATOM 741 C CA . SER A 1 93 ? -1.579 1.037 -18.363 1.00 82.00 93 SER A CA 1
ATOM 742 C C . SER A 1 93 ? -0.066 0.821 -18.439 1.00 82.00 93 SER A C 1
ATOM 744 O O . SER A 1 93 ? 0.513 0.994 -19.509 1.00 82.00 93 SER A O 1
ATOM 746 N N . ILE A 1 94 ? 0.569 0.399 -17.339 1.00 81.12 94 ILE A N 1
ATOM 747 C CA . ILE A 1 94 ? 2.012 0.120 -17.287 1.00 81.12 94 ILE A CA 1
ATOM 748 C C . ILE A 1 94 ? 2.368 -1.021 -18.242 1.00 81.12 94 ILE A C 1
ATOM 750 O O . ILE A 1 94 ? 3.277 -0.863 -19.053 1.00 81.12 94 ILE A O 1
ATOM 754 N N . PHE A 1 95 ? 1.641 -2.143 -18.197 1.00 83.19 95 PHE A N 1
ATOM 755 C CA . PHE A 1 95 ? 1.914 -3.272 -19.092 1.00 83.19 95 PHE A CA 1
ATOM 756 C C . PHE A 1 95 ? 1.650 -2.920 -20.557 1.00 83.19 95 PHE A C 1
ATOM 758 O O . PHE A 1 95 ? 2.464 -3.255 -21.417 1.00 83.19 95 PHE A O 1
ATOM 765 N N . TYR A 1 96 ? 0.567 -2.197 -20.854 1.00 83.50 96 TYR A N 1
ATOM 766 C CA . TYR A 1 96 ? 0.300 -1.721 -22.212 1.00 83.50 96 TYR A CA 1
ATOM 767 C C . TYR A 1 96 ? 1.439 -0.838 -22.741 1.00 83.50 96 TYR A C 1
ATOM 769 O O . TYR A 1 96 ? 1.929 -1.054 -23.850 1.00 83.50 96 TYR A O 1
ATOM 777 N N . GLN A 1 97 ? 1.885 0.139 -21.946 1.00 76.69 97 GLN A N 1
ATOM 778 C CA . GLN A 1 97 ? 2.986 1.027 -22.322 1.00 76.69 97 GLN A CA 1
ATOM 779 C C . GLN A 1 97 ? 4.304 0.265 -22.471 1.00 76.69 97 GLN A C 1
ATOM 781 O O . GLN A 1 97 ? 5.048 0.519 -23.417 1.00 76.69 97 GLN A O 1
ATOM 786 N N . TYR A 1 98 ? 4.561 -0.699 -21.586 1.00 80.62 98 TYR A N 1
ATOM 787 C CA . TYR A 1 98 ? 5.736 -1.554 -21.657 1.00 80.62 98 TYR A CA 1
ATOM 788 C C . TYR A 1 98 ? 5.800 -2.304 -22.992 1.00 80.62 98 TYR A C 1
ATOM 790 O O . TYR A 1 98 ? 6.744 -2.108 -23.754 1.00 80.62 98 TYR A O 1
ATOM 798 N N . PHE A 1 99 ? 4.772 -3.091 -23.321 1.00 82.94 99 PHE A N 1
ATOM 799 C CA . PHE A 1 99 ? 4.773 -3.906 -24.540 1.00 82.94 99 PHE A CA 1
ATOM 800 C C . PHE A 1 99 ? 4.772 -3.074 -25.822 1.00 82.94 99 PHE A C 1
ATOM 802 O O . PHE A 1 99 ? 5.331 -3.504 -26.825 1.00 82.94 99 PHE A O 1
ATOM 809 N N . LYS A 1 100 ? 4.154 -1.890 -25.805 1.00 80.50 100 LYS A N 1
ATOM 810 C CA . LYS A 1 100 ? 4.051 -1.053 -27.002 1.00 80.50 100 LYS A CA 1
ATOM 811 C C . LYS A 1 100 ? 5.313 -0.242 -27.298 1.00 80.50 100 LYS A C 1
ATOM 813 O O . LYS A 1 100 ? 5.562 0.058 -28.460 1.00 80.50 100 LYS A O 1
ATOM 818 N N . PHE A 1 101 ? 6.062 0.163 -26.273 1.00 72.88 101 PHE A N 1
ATOM 819 C CA . PHE A 1 101 ? 7.095 1.190 -26.439 1.00 72.88 101 PHE A CA 1
ATOM 820 C C . PHE A 1 101 ? 8.444 0.872 -25.787 1.00 72.88 101 PHE A C 1
ATOM 822 O O . PHE A 1 101 ? 9.434 1.502 -26.141 1.00 72.88 101 PHE A O 1
ATOM 829 N N . VAL A 1 102 ? 8.495 -0.041 -24.811 1.00 71.00 102 VAL A N 1
ATOM 830 C CA . VAL A 1 102 ? 9.669 -0.211 -23.930 1.00 71.00 102 VAL A CA 1
ATOM 831 C C . VAL A 1 102 ? 10.219 -1.639 -23.929 1.00 71.00 102 VAL A C 1
ATOM 833 O O . VAL A 1 102 ? 11.361 -1.845 -23.525 1.00 71.00 102 VAL A O 1
ATOM 836 N N . GLY A 1 103 ? 9.445 -2.620 -24.398 1.00 74.69 103 GLY A N 1
ATOM 837 C CA . GLY A 1 103 ? 9.772 -4.045 -24.299 1.00 74.69 103 GLY A CA 1
ATOM 838 C C . GLY A 1 103 ? 11.095 -4.457 -24.948 1.00 74.69 103 GLY A C 1
ATOM 839 O O . GLY A 1 103 ? 11.716 -5.413 -24.497 1.00 74.69 103 GLY A O 1
ATOM 840 N N . GLU A 1 104 ? 11.560 -3.712 -25.951 1.00 77.19 104 GLU A N 1
ATOM 841 C CA . GLU A 1 104 ? 12.847 -3.955 -26.620 1.00 77.19 104 GLU A CA 1
ATOM 842 C C . GLU A 1 104 ? 14.040 -3.293 -25.903 1.00 77.19 104 GLU A C 1
ATOM 844 O O . GLU A 1 104 ? 15.188 -3.657 -26.146 1.00 77.19 104 GLU A O 1
ATOM 849 N N . VAL A 1 105 ? 13.784 -2.333 -25.006 1.00 78.00 105 VAL A N 1
ATOM 850 C CA . VAL A 1 105 ? 14.811 -1.509 -24.339 1.00 78.00 105 VAL A CA 1
ATOM 851 C C . VAL A 1 105 ? 15.040 -1.947 -22.892 1.00 78.00 105 VAL A C 1
ATOM 853 O O . VAL A 1 105 ? 16.178 -1.980 -22.419 1.00 78.00 105 VAL A O 1
ATOM 856 N N . ILE A 1 106 ? 13.967 -2.272 -22.162 1.00 77.94 106 ILE A N 1
ATOM 857 C CA . ILE A 1 106 ? 14.037 -2.694 -20.759 1.00 77.94 106 ILE A CA 1
ATOM 858 C C . ILE A 1 106 ? 13.528 -4.133 -20.649 1.00 77.94 106 ILE A C 1
ATOM 860 O O . ILE A 1 106 ? 12.391 -4.408 -21.039 1.00 77.94 106 ILE A O 1
ATOM 864 N N . PRO A 1 107 ? 14.315 -5.054 -20.073 1.00 85.81 107 PRO A N 1
ATOM 865 C CA . PRO A 1 107 ? 13.859 -6.417 -19.865 1.00 85.81 107 PRO A CA 1
ATOM 866 C C . PRO A 1 107 ? 12.751 -6.465 -18.794 1.00 85.81 107 PRO A C 1
ATOM 868 O O . PRO A 1 107 ? 12.681 -5.636 -17.881 1.00 85.81 107 PRO A O 1
ATOM 871 N N . LEU A 1 108 ? 11.826 -7.411 -18.960 1.00 85.62 108 LEU A N 1
ATOM 872 C CA . LEU A 1 108 ? 10.577 -7.488 -18.194 1.00 85.62 108 LEU A CA 1
ATOM 873 C C . LEU A 1 108 ? 10.811 -7.756 -16.695 1.00 85.62 108 LEU A C 1
ATOM 875 O O . LEU A 1 108 ? 10.056 -7.286 -15.844 1.00 85.62 108 LEU A O 1
ATOM 879 N N . ASP A 1 109 ? 11.897 -8.451 -16.366 1.00 87.12 109 ASP A N 1
ATOM 880 C CA . ASP A 1 109 ? 12.380 -8.707 -15.006 1.00 87.12 109 ASP A CA 1
ATOM 881 C C . ASP A 1 109 ? 12.561 -7.417 -14.185 1.00 87.12 109 ASP A C 1
ATOM 883 O O . ASP A 1 109 ? 12.171 -7.367 -13.017 1.00 87.12 109 ASP A O 1
ATOM 887 N N . LYS A 1 110 ? 13.065 -6.336 -14.792 1.00 85.31 110 LYS A N 1
ATOM 888 C CA . LYS A 1 110 ? 13.219 -5.037 -14.113 1.00 85.31 110 LYS A CA 1
ATOM 889 C C . LYS A 1 110 ? 11.879 -4.377 -13.794 1.00 85.31 110 LYS A C 1
ATOM 891 O O . LYS A 1 110 ? 11.762 -3.708 -12.767 1.00 85.31 110 LYS A O 1
ATOM 896 N N . ILE A 1 111 ? 10.868 -4.576 -14.640 1.00 84.94 111 ILE A N 1
ATOM 897 C CA . ILE A 1 111 ? 9.506 -4.087 -14.386 1.00 84.94 111 ILE A CA 1
ATOM 898 C C . ILE A 1 111 ? 8.896 -4.848 -13.214 1.00 84.94 111 ILE A C 1
ATOM 900 O O . ILE A 1 111 ? 8.375 -4.220 -12.290 1.00 84.94 111 ILE A O 1
ATOM 904 N N . TYR A 1 112 ? 9.017 -6.180 -13.212 1.00 87.44 112 TYR A N 1
ATOM 905 C CA . TYR A 1 112 ? 8.566 -6.996 -12.089 1.00 87.44 112 TYR A CA 1
ATOM 906 C C . TYR A 1 112 ? 9.279 -6.615 -10.796 1.00 87.44 112 TYR A C 1
ATOM 908 O O . TYR A 1 112 ? 8.613 -6.429 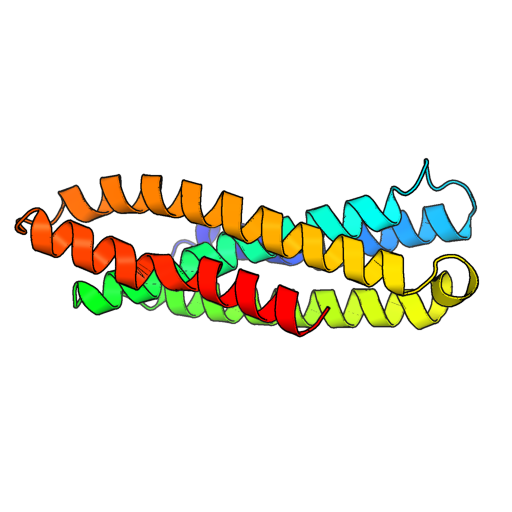-9.782 1.00 87.44 112 TYR A O 1
ATOM 916 N N . LEU A 1 113 ? 10.596 -6.399 -10.829 1.00 89.00 113 LEU A N 1
ATOM 917 C CA . LEU A 1 113 ? 11.357 -5.962 -9.661 1.00 89.00 113 LEU A CA 1
ATOM 918 C C . LEU A 1 113 ? 10.860 -4.613 -9.116 1.00 89.00 113 LEU A C 1
ATOM 920 O O . LEU A 1 113 ? 10.592 -4.507 -7.918 1.00 89.00 113 LEU A O 1
ATOM 924 N N . SER A 1 114 ? 10.686 -3.602 -9.976 1.00 87.50 114 SER A N 1
ATOM 925 C CA . SER A 1 114 ? 10.135 -2.299 -9.565 1.00 87.50 114 SER A CA 1
ATOM 926 C C . SER A 1 114 ? 8.735 -2.438 -8.965 1.00 87.50 114 SER A C 1
ATOM 928 O O . SER A 1 114 ? 8.432 -1.814 -7.946 1.00 87.50 114 SER A O 1
ATOM 930 N N . PHE A 1 115 ? 7.891 -3.284 -9.559 1.00 87.81 115 PHE A N 1
ATOM 931 C CA . PHE A 1 115 ? 6.553 -3.558 -9.045 1.00 87.81 115 PHE A CA 1
ATOM 932 C C . PHE A 1 115 ? 6.605 -4.251 -7.675 1.00 87.81 115 PHE A C 1
ATOM 934 O O . PHE A 1 115 ? 5.987 -3.775 -6.723 1.00 87.81 115 PHE A O 1
ATOM 941 N N . GLY A 1 116 ? 7.404 -5.305 -7.518 1.00 90.75 116 GLY A N 1
ATOM 942 C CA . GLY A 1 116 ? 7.577 -6.006 -6.245 1.00 90.75 116 GLY A CA 1
ATOM 943 C C . GLY A 1 116 ? 8.082 -5.101 -5.128 1.00 90.75 116 GLY A C 1
ATOM 944 O O . GLY A 1 116 ? 7.512 -5.077 -4.035 1.00 90.75 116 GLY A O 1
ATOM 945 N N . LEU A 1 117 ? 9.104 -4.292 -5.419 1.00 91.38 117 LEU A N 1
ATOM 946 C CA . LEU A 1 117 ? 9.639 -3.310 -4.475 1.00 91.38 117 LEU A CA 1
ATOM 947 C C . LEU A 1 117 ? 8.587 -2.272 -4.083 1.00 91.38 117 LEU A C 1
ATOM 949 O O . LEU A 1 117 ? 8.469 -1.947 -2.901 1.00 91.38 117 LEU A O 1
ATOM 953 N N . SER A 1 118 ? 7.787 -1.793 -5.039 1.00 90.88 118 SER A N 1
ATOM 954 C CA . SER A 1 118 ? 6.698 -0.860 -4.743 1.00 90.88 118 SER A CA 1
ATOM 955 C C . SER A 1 118 ? 5.669 -1.462 -3.789 1.00 90.88 118 SER A C 1
ATOM 957 O O . SER A 1 118 ? 5.232 -0.790 -2.850 1.00 90.88 118 SER A O 1
ATOM 959 N N . VAL A 1 119 ? 5.335 -2.747 -3.960 1.00 91.81 119 VAL A N 1
ATOM 960 C CA . VAL A 1 119 ? 4.387 -3.435 -3.084 1.00 91.81 119 VAL A CA 1
ATOM 961 C C . VAL A 1 119 ? 4.968 -3.599 -1.686 1.00 91.81 119 VAL A C 1
ATOM 963 O O . VAL A 1 119 ? 4.316 -3.223 -0.713 1.00 91.81 119 VAL A O 1
ATOM 966 N N . LEU A 1 120 ? 6.209 -4.077 -1.570 1.00 92.75 120 LEU A N 1
ATOM 967 C CA . LEU A 1 120 ? 6.880 -4.248 -0.278 1.00 92.75 120 LEU A CA 1
ATOM 968 C C . LEU A 1 120 ? 7.002 -2.923 0.484 1.00 92.75 120 LEU A C 1
ATOM 970 O O . LEU A 1 120 ? 6.661 -2.859 1.668 1.00 92.75 120 LEU A O 1
ATOM 974 N N . PHE A 1 121 ? 7.423 -1.858 -0.202 1.00 92.62 121 PHE A N 1
ATOM 975 C CA . PHE A 1 121 ? 7.517 -0.522 0.383 1.00 92.62 121 PHE A CA 1
ATOM 976 C C . PHE A 1 121 ? 6.153 -0.028 0.872 1.00 92.62 121 PHE A C 1
ATOM 978 O O . PHE A 1 121 ? 6.026 0.484 1.985 1.00 92.62 121 PHE A O 1
ATOM 985 N N . SER A 1 122 ? 5.107 -0.246 0.079 1.00 93.25 122 SER A N 1
ATOM 986 C CA . SER A 1 122 ? 3.743 0.134 0.447 1.00 93.25 122 SER A CA 1
ATOM 987 C C . SER A 1 122 ? 3.209 -0.658 1.627 1.00 93.25 122 SER A C 1
ATOM 989 O O . SER A 1 122 ? 2.540 -0.087 2.487 1.00 93.25 122 SER A O 1
ATOM 991 N N . CYS A 1 123 ? 3.503 -1.957 1.705 1.00 94.19 123 CYS A N 1
ATOM 992 C CA . CYS A 1 123 ? 3.127 -2.792 2.839 1.00 94.19 123 CYS A CA 1
ATOM 993 C C . CYS A 1 123 ? 3.804 -2.307 4.124 1.00 94.19 123 CYS A C 1
ATOM 995 O O . CYS A 1 123 ? 3.137 -2.177 5.152 1.00 94.19 123 CYS A O 1
ATOM 997 N N . LEU A 1 124 ? 5.095 -1.967 4.062 1.00 94.56 124 LEU A N 1
ATOM 998 C CA . LEU A 1 124 ? 5.831 -1.410 5.197 1.00 94.56 124 LEU A CA 1
ATOM 999 C C . LEU A 1 124 ? 5.239 -0.061 5.638 1.00 94.56 124 LEU A C 1
ATOM 1001 O O . LEU A 1 124 ? 4.877 0.113 6.805 1.00 94.56 124 LEU A O 1
ATOM 1005 N N . ALA A 1 125 ? 5.088 0.875 4.698 1.00 93.75 125 ALA A N 1
ATOM 1006 C CA . ALA A 1 125 ? 4.591 2.219 4.974 1.00 93.75 125 ALA A CA 1
ATOM 1007 C C . ALA A 1 125 ? 3.143 2.203 5.491 1.00 93.75 125 ALA A C 1
ATOM 1009 O O . ALA A 1 125 ? 2.835 2.835 6.502 1.00 93.75 125 ALA A O 1
ATOM 1010 N N . SER A 1 126 ? 2.253 1.440 4.851 1.00 94.06 126 SER A N 1
ATOM 1011 C CA . SER A 1 126 ? 0.856 1.306 5.286 1.00 94.06 126 SER A CA 1
ATOM 1012 C C . SER A 1 126 ? 0.729 0.646 6.657 1.00 94.06 126 SER A C 1
ATOM 1014 O O . SER A 1 126 ? -0.113 1.076 7.441 1.00 94.06 126 SER A O 1
ATOM 1016 N N . SER A 1 127 ? 1.580 -0.327 6.995 1.00 93.75 127 SER A N 1
ATOM 1017 C CA . SER A 1 127 ? 1.587 -0.951 8.326 1.00 93.75 127 SER A CA 1
ATOM 1018 C C . SER A 1 127 ? 1.970 0.050 9.417 1.00 93.75 127 SER A C 1
ATOM 1020 O O . SER A 1 127 ? 1.293 0.132 10.445 1.00 93.75 127 SER A O 1
ATOM 1022 N N . ALA A 1 128 ? 3.007 0.861 9.181 1.00 93.88 128 ALA A N 1
ATOM 1023 C CA . ALA A 1 128 ? 3.419 1.910 10.113 1.00 93.88 128 ALA A CA 1
ATOM 1024 C C . ALA A 1 128 ? 2.323 2.977 10.289 1.00 93.88 128 ALA A C 1
ATOM 1026 O O . ALA A 1 128 ? 1.950 3.318 11.416 1.00 93.88 128 ALA A O 1
ATOM 1027 N N . LEU A 1 129 ? 1.746 3.457 9.182 1.00 93.81 129 LEU A N 1
ATOM 1028 C CA . LEU A 1 129 ? 0.647 4.427 9.208 1.00 93.81 129 LEU A CA 1
ATOM 1029 C C . LEU A 1 129 ? -0.606 3.856 9.885 1.00 93.81 129 LEU A C 1
ATOM 1031 O O . LEU A 1 129 ? -1.270 4.557 10.655 1.00 93.81 129 LEU A O 1
ATOM 1035 N N . PHE A 1 130 ? -0.906 2.576 9.656 1.00 95.75 130 PHE A N 1
ATOM 1036 C CA . PHE A 1 130 ? -2.014 1.889 10.304 1.00 95.75 130 PHE A CA 1
ATOM 1037 C C . PHE A 1 130 ? -1.819 1.806 11.810 1.00 95.75 130 PHE A C 1
ATOM 1039 O O . PHE A 1 130 ? -2.754 2.130 12.536 1.00 95.75 130 PHE A O 1
ATOM 1046 N N . ALA A 1 131 ? -0.629 1.446 12.293 1.00 94.62 131 ALA A N 1
ATOM 1047 C CA . ALA A 1 131 ? -0.349 1.395 13.725 1.00 94.62 131 ALA A CA 1
ATOM 1048 C C . ALA A 1 131 ? -0.614 2.746 14.409 1.00 94.62 131 ALA A C 1
ATOM 1050 O O . ALA A 1 131 ? -1.343 2.808 15.404 1.00 94.62 131 ALA A O 1
ATOM 1051 N N . LEU A 1 132 ? -0.115 3.841 13.828 1.00 94.56 132 LEU A N 1
ATOM 1052 C CA . LEU A 1 132 ? -0.345 5.197 14.340 1.00 94.56 132 LEU A CA 1
ATOM 1053 C C . LEU A 1 132 ? -1.839 5.559 14.347 1.00 94.56 132 LEU A C 1
ATOM 1055 O O . LEU A 1 132 ? -2.379 6.043 15.351 1.00 94.56 132 LEU A O 1
ATOM 1059 N N . LYS A 1 133 ? -2.536 5.280 13.240 1.00 93.62 133 LYS A N 1
ATOM 1060 C CA . LYS A 1 133 ? -3.973 5.549 13.111 1.00 93.62 133 LYS A CA 1
ATOM 1061 C C . LYS A 1 133 ? -4.798 4.689 14.074 1.00 93.62 133 LYS A C 1
ATOM 1063 O O . LYS A 1 133 ? -5.719 5.201 14.705 1.00 93.62 133 LYS A O 1
ATOM 1068 N N . TYR A 1 134 ? -4.440 3.424 14.259 1.00 93.50 134 TYR A N 1
ATOM 1069 C CA . TYR A 1 134 ? -5.130 2.488 15.141 1.00 93.50 134 TYR A CA 1
ATOM 1070 C C . TYR A 1 134 ? -5.036 2.912 16.609 1.00 93.50 134 TYR A C 1
ATOM 1072 O O . TYR A 1 134 ? -6.047 2.909 17.313 1.00 93.50 134 TYR A O 1
ATOM 1080 N N . ILE A 1 135 ? -3.853 3.339 17.069 1.00 91.81 135 ILE A N 1
ATOM 1081 C CA . ILE A 1 135 ? -3.655 3.813 18.450 1.00 91.81 135 ILE A CA 1
ATOM 1082 C C . ILE A 1 135 ? -4.573 5.001 18.752 1.00 91.81 135 ILE A C 1
ATOM 1084 O O . ILE A 1 135 ? -5.214 5.036 19.803 1.00 91.81 135 ILE A O 1
ATOM 1088 N N . SER A 1 136 ? -4.666 5.974 17.841 1.00 92.06 136 SER A N 1
ATOM 1089 C CA . SER A 1 136 ? -5.562 7.124 18.028 1.00 92.06 136 SER A CA 1
ATOM 1090 C C . SER A 1 136 ? -7.04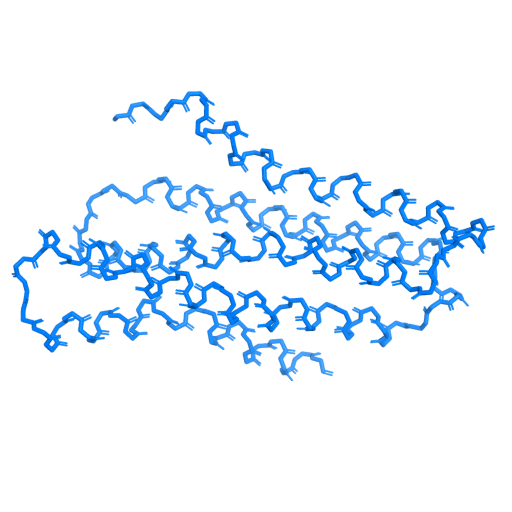3 6.730 17.971 1.00 92.06 136 SER A C 1
ATOM 1092 O O . SER A 1 136 ? -7.849 7.230 18.756 1.00 92.06 136 SER A O 1
ATOM 1094 N N . TYR A 1 137 ? -7.394 5.785 17.100 1.00 90.31 137 TYR A N 1
ATOM 1095 C CA . TYR A 1 137 ? -8.756 5.292 16.933 1.00 90.31 137 TYR A CA 1
ATOM 1096 C C . TYR A 1 137 ? -9.257 4.500 18.154 1.00 90.31 137 TYR A C 1
ATOM 1098 O O . TYR A 1 137 ? -10.359 4.748 18.650 1.00 90.31 137 TYR A O 1
ATOM 1106 N N . VAL A 1 138 ? -8.438 3.600 18.707 1.00 92.44 138 VAL A N 1
ATOM 1107 C CA . VAL A 1 138 ? -8.855 2.692 19.788 1.00 92.44 138 VAL A CA 1
ATOM 1108 C C . VAL A 1 138 ? -9.070 3.392 21.134 1.00 92.44 138 VAL A C 1
ATOM 1110 O O . VAL A 1 138 ? -9.760 2.855 22.003 1.00 92.44 138 VAL A O 1
ATOM 1113 N N . LYS A 1 139 ? -8.518 4.602 21.314 1.00 89.38 139 LYS A N 1
ATOM 1114 C CA . LYS A 1 139 ? -8.724 5.433 22.516 1.00 89.38 139 LYS A CA 1
ATOM 1115 C C . LYS A 1 139 ? -10.199 5.751 22.774 1.00 89.38 139 LYS A C 1
ATOM 1117 O O . LYS A 1 139 ? -10.571 5.969 23.919 1.00 89.38 139 LYS A O 1
ATOM 1122 N N . ARG A 1 140 ? -11.039 5.728 21.735 1.00 88.62 140 ARG A N 1
ATOM 1123 C CA . ARG A 1 140 ? -12.487 5.991 21.821 1.00 88.62 140 ARG A CA 1
ATOM 1124 C C . ARG A 1 140 ? -13.277 4.851 22.469 1.00 88.62 140 ARG A C 1
ATOM 1126 O O . ARG A 1 140 ? -14.443 5.030 22.795 1.00 88.62 140 ARG A O 1
ATOM 1133 N N . PHE A 1 141 ? -12.656 3.685 22.642 1.00 85.62 141 PHE A N 1
ATOM 1134 C CA . PHE A 1 141 ? -13.320 2.483 23.125 1.00 85.62 141 PHE A CA 1
ATOM 1135 C C . PHE A 1 141 ? -12.768 2.045 24.486 1.00 85.62 141 PHE A C 1
ATOM 1137 O O . PHE A 1 141 ? -11.567 1.789 24.656 1.00 85.62 141 PHE A O 1
ATOM 1144 N N . ALA A 1 142 ? -13.679 1.877 25.445 1.00 83.88 142 ALA A N 1
ATOM 1145 C CA . ALA A 1 142 ? -13.411 1.250 26.733 1.00 83.88 142 ALA A CA 1
ATOM 1146 C C . ALA A 1 142 ? -13.351 -0.280 26.560 1.00 83.88 142 ALA A C 1
ATOM 1148 O O . ALA A 1 142 ? -14.321 -0.996 26.781 1.00 83.88 142 ALA A O 1
ATOM 1149 N N . LEU A 1 143 ? -12.207 -0.778 26.088 1.00 85.06 143 LEU A N 1
ATOM 1150 C CA . LEU A 1 143 ? -11.917 -2.207 25.935 1.00 85.06 143 LEU A CA 1
ATOM 1151 C C . LEU A 1 143 ? -10.647 -2.580 26.697 1.00 85.06 143 LEU A C 1
ATOM 1153 O O . LEU A 1 143 ? -9.733 -1.760 26.818 1.00 85.06 143 LEU A O 1
ATOM 1157 N N . ASN A 1 144 ? -10.571 -3.842 27.122 1.00 91.38 144 ASN A N 1
ATOM 1158 C CA . ASN A 1 144 ? -9.366 -4.427 27.701 1.00 91.38 144 ASN A CA 1
ATOM 1159 C C . ASN A 1 144 ? -8.198 -4.384 26.694 1.00 91.38 144 ASN A C 1
ATOM 1161 O O . ASN A 1 144 ? -8.391 -4.589 25.489 1.00 91.38 144 ASN A O 1
ATOM 1165 N N . SER A 1 145 ? -6.982 -4.154 27.188 1.00 86.62 145 SER A N 1
ATOM 1166 C CA . SER A 1 145 ? -5.740 -4.122 26.410 1.00 86.62 145 SER A CA 1
ATOM 1167 C C . SER A 1 145 ? -5.546 -5.379 25.558 1.00 86.62 145 SER A C 1
ATOM 1169 O O . SER A 1 145 ? -5.214 -5.261 24.380 1.00 86.62 145 SER A O 1
ATOM 1171 N N . ASN A 1 146 ? -5.866 -6.567 26.086 1.00 90.50 146 ASN A N 1
ATOM 1172 C CA . ASN A 1 146 ? -5.745 -7.826 25.335 1.00 90.50 146 ASN A CA 1
ATOM 1173 C C . ASN A 1 146 ? -6.670 -7.859 24.108 1.00 90.50 146 ASN A C 1
ATOM 1175 O O . ASN A 1 146 ? -6.271 -8.272 23.017 1.00 90.50 146 ASN A O 1
ATOM 1179 N N . THR A 1 147 ? -7.900 -7.361 24.251 1.00 90.06 147 THR A N 1
ATOM 1180 C CA . THR A 1 147 ? -8.855 -7.262 23.141 1.00 90.06 147 THR A CA 1
ATOM 1181 C C . THR A 1 147 ? -8.394 -6.235 22.109 1.00 90.06 147 THR A C 1
ATOM 1183 O O . THR A 1 147 ? -8.504 -6.483 20.908 1.00 90.06 147 THR A O 1
ATOM 1186 N N . LYS A 1 148 ? -7.842 -5.099 22.559 1.00 90.25 148 LYS A N 1
ATOM 1187 C CA . LYS A 1 148 ? -7.279 -4.070 21.672 1.00 90.25 148 LYS A CA 1
ATOM 1188 C C . LYS A 1 148 ? -6.100 -4.612 20.864 1.00 90.25 148 LYS A C 1
ATOM 1190 O O . LYS A 1 148 ? -6.043 -4.357 19.665 1.00 90.25 148 LYS A O 1
ATOM 1195 N N . LEU A 1 149 ? -5.211 -5.386 21.483 1.00 91.62 149 LEU A N 1
ATOM 1196 C CA . LEU A 1 149 ? -4.068 -5.997 20.805 1.00 91.62 149 LEU A CA 1
ATOM 1197 C C . LEU A 1 149 ? -4.504 -7.076 19.805 1.00 91.62 149 LEU A C 1
ATOM 1199 O O . LEU A 1 149 ? -4.066 -7.069 18.660 1.00 91.62 149 LEU A O 1
ATOM 1203 N N . THR A 1 150 ? -5.426 -7.957 20.197 1.00 92.94 150 THR A N 1
ATOM 1204 C CA . THR A 1 150 ? -5.924 -9.019 19.305 1.00 92.94 150 THR A CA 1
ATOM 1205 C C . THR A 1 150 ? -6.561 -8.424 18.049 1.00 92.94 150 THR A C 1
ATOM 1207 O O . THR A 1 150 ? -6.268 -8.841 16.931 1.00 92.94 150 THR A O 1
ATOM 1210 N N . ARG A 1 151 ? -7.397 -7.389 18.212 1.00 93.62 151 ARG A N 1
ATOM 1211 C CA . ARG A 1 151 ? -8.031 -6.708 17.075 1.00 93.62 151 ARG A CA 1
ATOM 1212 C C . ARG A 1 151 ? -7.035 -5.941 16.209 1.00 93.62 151 ARG A C 1
ATOM 1214 O O . ARG A 1 151 ? -7.243 -5.876 15.004 1.00 93.62 151 ARG A O 1
ATOM 1221 N N . PHE A 1 152 ? -5.967 -5.407 16.801 1.00 94.56 152 PHE A N 1
ATOM 1222 C CA . PHE A 1 152 ? -4.884 -4.766 16.058 1.00 94.56 152 PHE A CA 1
ATOM 1223 C C . PHE A 1 152 ? -4.195 -5.760 15.124 1.00 94.56 152 PHE A C 1
ATOM 1225 O O . PHE A 1 152 ? -4.075 -5.488 13.933 1.00 94.56 152 PHE A O 1
ATOM 1232 N N . ILE A 1 153 ? -3.811 -6.926 15.652 1.00 93.81 153 ILE A N 1
ATOM 1233 C CA . ILE A 1 153 ? -3.140 -7.977 14.880 1.00 93.81 153 ILE A CA 1
ATOM 1234 C C . ILE A 1 153 ? -4.037 -8.429 13.727 1.00 93.81 153 ILE A C 1
ATOM 1236 O O . ILE A 1 153 ? -3.601 -8.440 12.579 1.00 93.81 153 ILE A O 1
ATOM 1240 N N . VAL A 1 154 ? -5.308 -8.734 14.010 1.00 94.94 154 VAL A N 1
ATOM 1241 C CA . VAL A 1 154 ? -6.236 -9.218 12.978 1.00 94.94 154 VAL A CA 1
ATOM 1242 C C . VAL A 1 154 ? -6.490 -8.158 11.902 1.00 94.94 154 VAL A C 1
ATOM 1244 O O . VAL A 1 154 ? -6.486 -8.472 10.715 1.00 94.94 154 VAL A O 1
ATOM 1247 N N . ALA A 1 155 ? -6.684 -6.894 12.285 1.00 94.31 155 ALA A N 1
ATOM 1248 C CA . ALA A 1 155 ? -6.918 -5.820 11.322 1.00 94.31 155 ALA A CA 1
ATOM 1249 C C . ALA A 1 155 ? -5.658 -5.388 10.553 1.00 94.31 155 ALA A C 1
ATOM 1251 O O . ALA A 1 155 ? -5.788 -4.833 9.465 1.00 94.31 155 ALA A O 1
ATOM 1252 N N . GLY A 1 156 ? -4.466 -5.638 11.100 1.00 92.31 156 GLY A N 1
ATOM 1253 C CA . GLY A 1 156 ? -3.170 -5.340 10.486 1.00 92.31 156 GLY A CA 1
ATOM 1254 C C . GLY A 1 156 ? -2.596 -6.464 9.616 1.00 92.31 156 GLY A C 1
ATOM 1255 O O . GLY A 1 156 ? -1.527 -6.288 9.043 1.00 92.31 156 GLY A O 1
ATOM 1256 N N . LEU A 1 157 ? -3.284 -7.603 9.487 1.00 94.44 157 LEU A N 1
ATOM 1257 C CA . LEU A 1 157 ? -2.904 -8.706 8.590 1.00 94.44 157 LEU A CA 1
ATOM 1258 C C . LEU A 1 157 ? -2.869 -8.366 7.086 1.00 94.44 157 LEU A C 1
ATOM 1260 O O . LEU A 1 157 ? -2.014 -8.928 6.399 1.00 94.44 157 LEU A O 1
ATOM 1264 N N . PRO A 1 158 ? -3.746 -7.506 6.523 1.00 94.44 158 PRO A N 1
ATOM 1265 C CA . PRO A 1 158 ? -3.840 -7.352 5.070 1.00 94.44 158 PRO A CA 1
ATOM 1266 C C . PRO A 1 158 ? -2.522 -6.984 4.354 1.00 94.44 158 PRO A C 1
ATOM 1268 O O . PRO A 1 158 ? -2.199 -7.655 3.374 1.00 94.44 158 PRO A O 1
ATOM 1271 N N . PRO A 1 159 ? -1.702 -6.018 4.825 1.00 93.25 159 PRO A N 1
ATOM 1272 C CA . PRO A 1 159 ? -0.402 -5.721 4.218 1.00 93.25 159 PRO A CA 1
ATOM 1273 C C . PRO A 1 159 ? 0.554 -6.920 4.215 1.00 93.25 159 PRO A C 1
ATOM 1275 O O . PRO A 1 159 ? 1.302 -7.113 3.257 1.00 93.25 159 PRO A O 1
ATOM 1278 N N . LEU A 1 160 ? 0.513 -7.753 5.260 1.00 92.19 160 LEU A N 1
ATOM 1279 C CA . LEU A 1 160 ? 1.352 -8.945 5.364 1.00 92.19 160 LEU A CA 1
ATOM 1280 C C . LEU A 1 160 ? 0.925 -10.020 4.358 1.00 92.19 160 LEU A C 1
ATOM 1282 O O . LEU A 1 160 ? 1.775 -10.587 3.676 1.00 92.19 160 LEU A O 1
ATOM 1286 N N . VAL A 1 161 ? -0.383 -10.250 4.208 1.00 92.38 161 VAL A N 1
ATOM 1287 C CA . VAL A 1 161 ? -0.916 -11.170 3.189 1.00 92.38 161 VAL A CA 1
ATOM 1288 C C . VAL A 1 161 ? -0.504 -10.712 1.789 1.00 92.38 161 VAL A C 1
ATOM 1290 O O . VAL A 1 161 ? -0.002 -11.513 1.007 1.00 92.38 161 VAL A O 1
ATOM 1293 N N . VAL A 1 162 ? -0.641 -9.418 1.488 1.00 91.12 162 VAL A N 1
ATOM 1294 C CA . VAL A 1 162 ? -0.254 -8.859 0.183 1.00 91.12 162 VAL A CA 1
ATOM 1295 C C . VAL A 1 162 ? 1.247 -9.016 -0.081 1.00 91.12 162 VAL A C 1
ATOM 1297 O O . VAL A 1 162 ? 1.630 -9.429 -1.175 1.00 91.12 162 VAL A O 1
ATOM 1300 N N . ALA A 1 163 ? 2.099 -8.762 0.916 1.00 90.31 163 ALA A N 1
ATOM 1301 C CA . ALA A 1 163 ? 3.545 -8.940 0.778 1.00 90.31 163 ALA A CA 1
ATOM 1302 C C . ALA A 1 163 ? 3.935 -10.404 0.489 1.00 90.31 163 ALA A C 1
ATOM 1304 O O . ALA A 1 163 ? 4.814 -10.657 -0.335 1.00 90.31 163 ALA A O 1
ATOM 1305 N N . LEU A 1 164 ? 3.268 -11.369 1.134 1.00 89.62 164 LEU A N 1
ATOM 1306 C CA . LEU A 1 164 ? 3.504 -12.798 0.903 1.00 89.62 164 LEU A CA 1
ATOM 1307 C C . LEU A 1 164 ? 3.053 -13.242 -0.491 1.00 89.62 164 LEU A C 1
ATOM 1309 O O . LEU A 1 164 ? 3.772 -13.985 -1.154 1.00 89.62 164 LEU A O 1
ATOM 1313 N N . VAL A 1 165 ? 1.891 -12.767 -0.947 1.00 87.75 165 VAL A N 1
ATOM 1314 C CA . VAL A 1 165 ? 1.354 -13.094 -2.276 1.00 87.75 165 VAL A CA 1
ATOM 1315 C C . VAL A 1 165 ? 2.290 -12.607 -3.379 1.00 87.75 165 VAL A C 1
ATOM 1317 O O . VAL A 1 165 ? 2.588 -13.362 -4.298 1.00 87.75 165 VAL A O 1
ATOM 1320 N N . VAL A 1 166 ? 2.817 -11.386 -3.273 1.00 83.31 166 VAL A N 1
ATOM 1321 C CA . VAL A 1 166 ? 3.748 -10.861 -4.284 1.00 83.31 166 VAL A CA 1
ATOM 1322 C C . VAL A 1 166 ? 5.047 -11.660 -4.343 1.00 83.31 166 VAL A C 1
ATOM 1324 O O . VAL A 1 166 ? 5.541 -11.918 -5.434 1.00 83.31 166 VAL A O 1
ATOM 1327 N N . ARG A 1 167 ? 5.555 -12.132 -3.201 1.00 72.50 167 ARG A N 1
ATOM 1328 C CA . ARG A 1 167 ? 6.744 -12.997 -3.159 1.00 72.50 167 ARG A CA 1
ATOM 1329 C C . ARG A 1 167 ? 6.519 -14.386 -3.775 1.00 72.50 167 ARG A C 1
ATOM 1331 O O . ARG A 1 167 ? 7.486 -15.030 -4.146 1.00 72.50 167 ARG A O 1
ATOM 1338 N N . LEU A 1 168 ? 5.279 -14.872 -3.824 1.00 69.19 168 LEU A N 1
ATOM 1339 C CA . LEU A 1 168 ? 4.938 -16.163 -4.436 1.00 69.19 168 LEU A CA 1
ATOM 1340 C C . LEU A 1 168 ? 4.749 -16.070 -5.956 1.00 69.19 168 LEU A C 1
ATOM 1342 O O . LEU A 1 168 ? 4.846 -17.084 -6.638 1.00 69.19 168 LEU A O 1
ATOM 1346 N N . ILE A 1 169 ? 4.413 -14.881 -6.462 1.00 65.56 169 ILE A N 1
ATOM 1347 C CA . ILE A 1 169 ? 4.095 -14.642 -7.878 1.00 65.56 169 ILE A CA 1
ATOM 1348 C C . ILE A 1 169 ? 5.331 -14.174 -8.668 1.00 65.56 169 ILE A C 1
ATOM 1350 O O . ILE A 1 169 ? 5.370 -14.358 -9.883 1.00 65.56 169 ILE A O 1
ATOM 1354 N N . MET A 1 170 ? 6.313 -13.569 -7.992 1.00 58.38 170 MET A N 1
ATOM 1355 C CA . MET A 1 170 ? 7.596 -13.131 -8.560 1.00 58.38 170 MET A CA 1
ATOM 1356 C C . MET A 1 170 ? 8.696 -14.163 -8.353 1.00 58.38 170 MET A C 1
ATOM 1358 O O . MET A 1 170 ? 9.518 -14.305 -9.282 1.00 58.38 170 MET A O 1
#

Foldseek 3Di:
DDDDPVVVVVLCCLLPVLQPPQQVVQLVCVLVVNRDPCSNLVSLLVSLLSLLQQLLLLQLVLLLCVLVVPPDSVVSVVSNVSSVVSNVSSVVVSVVSCVPRPCVPDPVVSNLVSNLNSLLVSLVNSLVVNVVVLVVVCVVDPDDPVSSVVSNVRSSCPSVVSNVVSVVVD

Sequence (170 aa):
MEISKTEKFKVLYLNFFPVVFMPFTTLYLLIKGDDPKGFFLTNILISVALLLIPLLMNICMVCTKYLFKEKDKNLEIFGTGLGVLCLLFMIASIFYQYFKFVGEVIPLDKIYLSFGLSVLFSCLASSALFALKYISYVKRFALNSNTKLTRFIVAGLPPLVVALVVRLIM

pLDDT: mean 81.79, std 12.93, range [38.62, 95.75]